Protein AF-A0A495JKT1-F1 (afdb_monomer_lite)

Secondary structure (DSSP, 8-state):
--HHHHHHHHHHHTT----HHHHHHHHHH-HHHHHHHHHHHHHHHHHHHHHHHHHHHHHHHHHHHHHS-S-TTHHHHHHHHHHHHHHHHHHHHHHHHHHHHHHHHHHHHHHSPPP-

Sequence (116 aa):
MDLREQVCKLAVDLGYEIEERDLLELIADEPEGVSEAIGAVAAIAAHEFTLKLLRQSLDKLRAQWLTWQLGDGLGDLAELLVRLDEAYETVTADLRDSRAEFQTSMRHLVGTPARP

Radius of gyration: 20.02 Å; chains: 1; bounding box: 42×22×63 Å

Organism: NCBI:txid589240

pLDDT: mean 81.33, std 10.77, range [45.97, 96.5]

Foldseek 3Di:
DDLLVLLLVLCVVVPNPDDSVVSVVLLVQDVPLNVQLSVLSVLLVVLVVVLVVLVVVLVVLVVVVVVDDDDPPVVVSVVVNVVSVVVNVVSVVSNVVSSVSNVVSVCVSVVDPDDD

Structure (mmCIF, N/CA/C/O backbone):
data_AF-A0A495JKT1-F1
#
_entry.id   AF-A0A495JKT1-F1
#
loop_
_atom_site.group_PDB
_atom_site.id
_atom_site.type_symbol
_atom_site.label_atom_id
_atom_site.label_alt_id
_atom_site.label_comp_id
_atom_site.label_asym_id
_atom_site.label_entity_id
_atom_site.label_seq_id
_atom_site.pdbx_PDB_ins_code
_atom_site.Cartn_x
_atom_site.Cartn_y
_atom_site.Cartn_z
_atom_site.occupancy
_atom_site.B_iso_or_equiv
_atom_site.auth_seq_id
_atom_site.auth_comp_id
_atom_site.auth_asym_id
_atom_site.auth_atom_id
_atom_site.pdbx_PDB_model_num
ATOM 1 N N . MET A 1 1 ? 4.068 12.181 10.690 1.00 56.12 1 MET A N 1
ATOM 2 C CA . MET A 1 1 ? 2.704 11.739 10.356 1.00 56.12 1 MET A CA 1
ATOM 3 C C . MET A 1 1 ? 2.344 10.705 11.403 1.00 56.12 1 MET A C 1
ATOM 5 O O . MET A 1 1 ? 3.144 9.792 11.580 1.00 56.12 1 MET A O 1
ATOM 9 N N . ASP A 1 2 ? 1.277 10.917 12.169 1.00 81.25 2 ASP A N 1
ATOM 10 C CA . ASP A 1 2 ? 0.897 10.023 13.268 1.00 81.25 2 ASP A CA 1
ATOM 11 C C . ASP A 1 2 ? 0.325 8.710 12.694 1.00 81.25 2 ASP A C 1
ATOM 13 O O . ASP A 1 2 ? -0.445 8.729 11.732 1.00 81.25 2 ASP A O 1
ATOM 17 N N . LEU A 1 3 ? 0.749 7.557 13.222 1.00 69.94 3 LEU A N 1
ATOM 18 C CA . LEU A 1 3 ? 0.239 6.246 12.799 1.00 69.94 3 LEU A CA 1
ATOM 19 C C . LEU A 1 3 ? -1.242 6.089 13.159 1.00 69.94 3 LEU A C 1
ATOM 21 O O . LEU A 1 3 ? -1.977 5.430 12.430 1.00 69.94 3 LEU A O 1
ATOM 25 N N . ARG A 1 4 ? -1.697 6.738 14.237 1.00 73.31 4 ARG A N 1
ATOM 26 C CA . ARG A 1 4 ? -3.101 6.700 14.663 1.00 73.31 4 ARG A CA 1
ATOM 27 C C . ARG A 1 4 ? -4.018 7.446 13.696 1.00 73.31 4 ARG A C 1
ATOM 29 O O . ARG A 1 4 ? -5.053 6.913 13.311 1.00 73.31 4 ARG A O 1
ATOM 36 N N . GLU A 1 5 ? -3.601 8.622 13.227 1.00 78.12 5 GLU A N 1
ATOM 37 C CA . GLU A 1 5 ? -4.313 9.379 12.182 1.00 78.12 5 GLU A CA 1
ATOM 38 C C . GLU A 1 5 ? -4.407 8.573 10.873 1.00 78.12 5 GLU A C 1
ATOM 40 O O . GLU A 1 5 ? -5.430 8.596 10.190 1.00 78.12 5 GLU A O 1
ATOM 45 N N . GLN A 1 6 ? -3.360 7.814 10.521 1.00 78.31 6 GLN A N 1
ATOM 46 C CA . GLN A 1 6 ? -3.378 6.943 9.338 1.00 78.31 6 GLN A CA 1
ATOM 47 C C . GLN A 1 6 ? -4.343 5.766 9.482 1.00 78.31 6 GLN A C 1
ATOM 49 O O . GLN A 1 6 ? -5.053 5.461 8.526 1.00 78.31 6 GLN A O 1
ATOM 54 N N . VAL A 1 7 ? -4.396 5.136 10.661 1.00 78.69 7 VAL A N 1
ATOM 55 C CA . VAL A 1 7 ? -5.391 4.098 10.978 1.00 78.69 7 VAL A CA 1
ATOM 56 C C . VAL A 1 7 ? -6.801 4.654 10.820 1.00 78.69 7 VAL A C 1
ATOM 58 O O . VAL A 1 7 ? -7.615 4.050 10.124 1.00 78.69 7 VAL A O 1
ATOM 61 N N . CYS A 1 8 ? -7.073 5.828 11.400 1.00 80.25 8 CYS A N 1
ATOM 62 C CA . CYS A 1 8 ? -8.395 6.445 11.333 1.00 80.25 8 CYS A CA 1
ATOM 63 C C . CYS A 1 8 ? -8.794 6.787 9.902 1.00 80.25 8 CYS A C 1
ATOM 65 O O . CYS A 1 8 ? -9.882 6.430 9.452 1.00 80.25 8 CYS A O 1
ATOM 67 N N . LYS A 1 9 ? -7.883 7.401 9.147 1.00 84.38 9 LYS A N 1
ATOM 68 C CA . LYS A 1 9 ? -8.118 7.712 7.741 1.00 84.38 9 LYS A CA 1
ATOM 69 C C . LYS A 1 9 ? -8.395 6.454 6.914 1.00 84.38 9 LYS A C 1
ATOM 71 O O . LYS A 1 9 ? -9.347 6.441 6.142 1.00 84.38 9 LYS A O 1
ATOM 76 N N . LEU A 1 10 ? -7.595 5.399 7.083 1.00 81.75 10 LEU A N 1
ATOM 77 C CA . LEU A 1 10 ? -7.783 4.157 6.336 1.00 81.75 10 LEU A CA 1
ATOM 78 C C . LEU A 1 10 ? -9.105 3.465 6.700 1.00 81.75 10 LEU A C 1
ATOM 80 O O . LEU A 1 10 ? -9.766 2.921 5.819 1.00 81.75 10 LEU A O 1
ATOM 84 N N . ALA A 1 11 ? -9.512 3.499 7.971 1.00 78.50 11 ALA A N 1
ATOM 85 C CA . ALA A 1 11 ? -10.814 2.991 8.396 1.00 78.50 11 ALA A CA 1
ATOM 86 C C . ALA A 1 11 ? -11.964 3.727 7.685 1.00 78.50 11 ALA A C 1
ATOM 88 O O . ALA A 1 11 ? -12.852 3.081 7.127 1.00 78.50 11 ALA A O 1
ATOM 89 N N . VAL A 1 12 ? -11.910 5.060 7.615 1.00 80.56 12 VAL A N 1
ATOM 90 C CA . VAL A 1 12 ? -12.902 5.870 6.885 1.00 80.56 12 VAL A CA 1
ATOM 91 C C . VAL A 1 12 ? -12.886 5.560 5.386 1.00 80.56 12 VAL A C 1
ATOM 93 O O . VAL A 1 12 ? -13.940 5.316 4.801 1.00 80.56 12 VAL A O 1
ATOM 96 N N . ASP A 1 13 ? -11.704 5.499 4.765 1.00 83.00 13 ASP A N 1
ATOM 97 C CA . ASP A 1 13 ? -11.546 5.195 3.334 1.00 83.00 13 ASP A CA 1
ATOM 98 C C . ASP A 1 13 ? -12.104 3.801 2.968 1.00 83.00 13 ASP A C 1
ATOM 100 O O . ASP A 1 13 ? -12.537 3.574 1.836 1.00 83.00 13 ASP A O 1
ATOM 104 N N . LEU A 1 14 ? -12.127 2.866 3.923 1.00 76.62 14 LEU A N 1
ATOM 105 C CA . LEU A 1 14 ? -12.702 1.525 3.772 1.00 76.62 14 LEU A CA 1
ATOM 106 C C . LEU A 1 14 ? -14.199 1.442 4.122 1.00 76.62 14 LEU A C 1
ATOM 108 O O . LEU A 1 14 ? -14.776 0.358 4.021 1.00 76.62 14 LEU A O 1
ATOM 112 N N . GLY A 1 15 ? -14.833 2.559 4.489 1.00 77.62 15 GLY A N 1
ATOM 113 C CA . GLY A 1 15 ? -16.274 2.652 4.728 1.00 77.62 15 GLY A CA 1
ATOM 114 C C . GLY A 1 15 ? -16.722 2.298 6.146 1.00 77.62 15 GLY A C 1
ATOM 115 O O . GLY A 1 15 ? -17.893 1.978 6.337 1.00 77.62 15 GLY A O 1
ATOM 116 N N . TYR A 1 16 ? -15.827 2.333 7.138 1.00 77.56 16 TYR A N 1
ATOM 117 C CA . TYR A 1 16 ? -16.239 2.213 8.537 1.00 77.56 16 TYR A CA 1
ATOM 118 C C . TYR A 1 16 ? -16.923 3.508 8.994 1.00 77.56 16 TYR A C 1
ATOM 120 O O . TYR A 1 16 ? -16.326 4.583 8.959 1.00 77.56 16 TYR A O 1
ATOM 128 N N . GLU A 1 17 ? -18.173 3.398 9.443 1.00 78.81 17 GLU A N 1
ATOM 129 C CA . GLU A 1 17 ? -18.959 4.506 10.003 1.00 78.81 17 GLU A CA 1
ATOM 130 C C . GLU A 1 17 ? -18.605 4.721 11.485 1.00 78.81 17 GLU A C 1
ATOM 132 O O . GLU A 1 17 ? -19.402 4.440 12.376 1.00 78.81 17 GLU A O 1
ATOM 137 N N . ILE A 1 18 ? -17.378 5.171 11.754 1.00 72.06 18 ILE A N 1
ATOM 138 C CA . ILE A 1 18 ? -16.909 5.516 13.102 1.00 72.06 18 ILE A CA 1
ATOM 139 C C . ILE A 1 18 ? -16.297 6.916 13.105 1.00 72.06 18 ILE A C 1
ATOM 141 O O . ILE A 1 18 ? -15.554 7.276 12.188 1.00 72.06 18 ILE A O 1
ATOM 145 N N . GLU A 1 19 ? -16.615 7.725 14.117 1.00 76.12 19 GLU A N 1
ATOM 146 C CA . GLU A 1 19 ? -15.977 9.029 14.270 1.00 76.12 19 GLU A CA 1
ATOM 147 C C . GLU A 1 19 ? -14.499 8.839 14.639 1.00 76.12 19 GLU A C 1
ATOM 149 O O . GLU A 1 19 ? -14.148 7.971 15.437 1.00 76.12 19 GLU A O 1
ATOM 154 N N . GLU A 1 20 ? -13.612 9.663 14.071 1.00 75.94 20 GLU A N 1
ATOM 155 C CA . GLU A 1 20 ? -12.161 9.591 14.319 1.00 75.94 20 GLU A CA 1
ATOM 156 C C . GLU A 1 20 ? -11.838 9.592 15.818 1.00 75.94 20 GLU A C 1
ATOM 158 O O . GLU A 1 20 ? -10.971 8.854 16.278 1.00 75.94 20 GLU A O 1
ATOM 163 N N . ARG A 1 21 ? -12.586 10.375 16.598 1.00 76.88 21 ARG A N 1
ATOM 164 C CA . ARG A 1 21 ? -12.437 10.437 18.048 1.00 76.88 21 ARG A CA 1
ATOM 165 C C . ARG A 1 21 ? -12.772 9.110 18.735 1.00 76.88 21 ARG A C 1
ATOM 167 O O . ARG A 1 21 ? -11.989 8.665 19.567 1.00 76.88 21 ARG A O 1
ATOM 174 N N . ASP A 1 22 ? -13.890 8.487 18.381 1.00 74.44 22 ASP A N 1
ATOM 175 C CA . ASP A 1 22 ? -14.336 7.227 18.987 1.00 74.44 22 ASP A CA 1
ATOM 176 C C . ASP A 1 22 ? -13.366 6.089 18.652 1.00 74.44 22 ASP A C 1
ATOM 178 O O . ASP A 1 22 ? -13.047 5.251 19.494 1.00 74.44 22 ASP A O 1
ATOM 182 N N . LEU A 1 23 ? -12.824 6.098 17.431 1.00 70.56 23 LEU A N 1
ATOM 183 C CA . LEU A 1 23 ? -11.792 5.154 17.021 1.00 70.56 23 LEU A CA 1
ATOM 184 C C . LEU A 1 23 ? -10.476 5.381 17.777 1.00 70.56 23 LEU A C 1
ATOM 186 O O . LEU A 1 23 ? -9.827 4.414 18.164 1.00 70.56 23 LEU A O 1
ATOM 190 N N . LEU A 1 24 ? -10.088 6.634 18.032 1.00 72.56 24 LEU A N 1
ATOM 191 C CA . LEU A 1 24 ? -8.917 6.959 18.854 1.00 72.56 24 LEU A CA 1
ATOM 192 C C . LEU A 1 24 ? -9.087 6.540 20.323 1.00 72.56 24 LEU A C 1
ATOM 194 O O . LEU A 1 24 ? -8.105 6.124 20.940 1.00 72.56 24 LEU A O 1
ATOM 198 N N . GLU A 1 25 ? -10.301 6.637 20.870 1.00 76.00 25 GLU A N 1
ATOM 199 C CA . GLU A 1 25 ? -10.636 6.173 22.224 1.00 76.00 25 GLU A CA 1
ATOM 200 C C . GLU A 1 25 ? -10.596 4.631 22.297 1.00 76.00 25 GLU A C 1
ATOM 202 O O . GLU A 1 25 ? -9.873 4.085 23.129 1.00 76.00 25 GLU A O 1
ATOM 207 N N . LEU A 1 26 ? -11.201 3.914 21.339 1.00 70.56 26 LEU A N 1
ATOM 208 C CA . LEU A 1 26 ? -11.069 2.449 21.213 1.00 70.56 26 LEU A CA 1
ATOM 209 C C . LEU A 1 26 ? -9.609 2.000 21.044 1.00 70.56 26 LEU A C 1
ATOM 211 O O . LEU A 1 26 ? -9.184 0.986 21.601 1.00 70.56 26 LEU A O 1
ATOM 215 N N . ILE A 1 27 ? -8.819 2.788 20.308 1.00 69.44 27 ILE A N 1
ATOM 216 C CA . ILE A 1 27 ? -7.387 2.553 20.111 1.00 69.44 27 ILE A CA 1
ATOM 217 C C . ILE A 1 27 ? -6.589 2.677 21.420 1.00 69.44 27 ILE A C 1
ATOM 219 O O . ILE A 1 27 ? -5.532 2.060 21.574 1.00 69.44 27 ILE A O 1
ATOM 223 N N . ALA A 1 28 ? -7.057 3.494 22.362 1.00 70.19 28 ALA A N 1
ATOM 224 C CA . ALA A 1 28 ? -6.417 3.650 23.660 1.00 70.19 28 ALA A CA 1
ATOM 225 C C . ALA A 1 28 ? -6.728 2.479 24.611 1.00 70.19 28 ALA A C 1
ATOM 227 O O . ALA A 1 28 ? -5.867 2.126 25.420 1.00 70.19 28 ALA A O 1
ATOM 228 N N . ASP A 1 29 ? -7.906 1.863 24.475 1.00 71.25 29 ASP A N 1
ATOM 229 C CA . ASP A 1 29 ? -8.427 0.870 25.421 1.00 71.25 29 ASP A CA 1
ATOM 230 C C . ASP A 1 29 ? -8.110 -0.598 25.051 1.00 71.25 29 ASP A C 1
ATOM 232 O O . ASP A 1 29 ? -8.091 -1.457 25.937 1.00 71.25 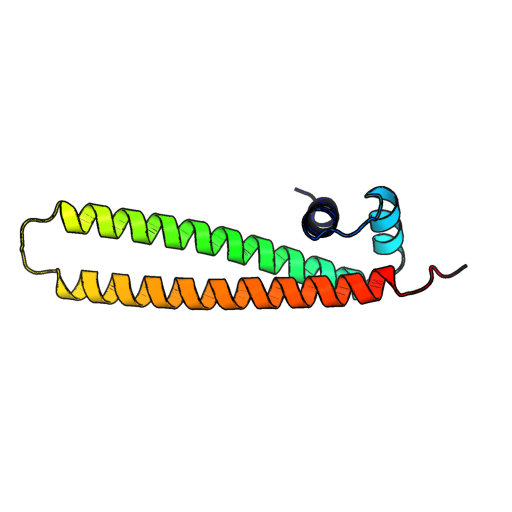29 ASP A O 1
ATOM 236 N N . GLU A 1 30 ? -7.783 -0.907 23.785 1.00 66.50 30 GLU A N 1
ATOM 237 C CA . GLU A 1 30 ? -7.407 -2.262 23.323 1.00 66.50 30 GLU A CA 1
ATOM 238 C C . GLU A 1 30 ? -5.990 -2.349 22.714 1.00 66.50 30 GLU A C 1
ATOM 240 O O . GLU A 1 30 ? -5.831 -2.538 21.506 1.00 66.50 30 GLU A O 1
ATOM 245 N N . PRO A 1 31 ? -4.912 -2.286 23.519 1.00 67.19 31 PRO A N 1
ATOM 246 C CA . PRO A 1 31 ? -3.544 -2.134 23.012 1.00 67.19 31 PRO A CA 1
ATOM 247 C C . PRO A 1 31 ? -3.067 -3.264 22.080 1.00 67.19 31 PRO A C 1
ATOM 249 O O . PRO A 1 31 ? -2.240 -3.015 21.203 1.00 67.19 31 PRO A O 1
ATOM 252 N N . GLU A 1 32 ? -3.572 -4.492 22.238 1.00 70.62 32 GLU A N 1
ATOM 253 C CA . GLU A 1 32 ? -3.181 -5.642 21.406 1.00 70.62 32 GLU A CA 1
ATOM 254 C C . GLU A 1 32 ? -3.840 -5.618 20.018 1.00 70.62 32 GLU A C 1
ATOM 256 O O . GLU A 1 32 ? -3.124 -5.626 19.017 1.00 70.62 32 GLU A O 1
ATOM 261 N N . GLY A 1 33 ? -5.172 -5.495 19.928 1.00 66.50 33 GLY A N 1
ATOM 262 C CA . GLY A 1 33 ? -5.872 -5.413 18.633 1.00 66.50 33 GLY A CA 1
ATOM 263 C C . GLY A 1 33 ? -5.484 -4.168 17.826 1.00 66.50 33 GLY A C 1
ATOM 264 O O . GLY A 1 33 ? -5.442 -4.172 16.596 1.00 66.50 33 GLY A O 1
ATOM 265 N N . VAL A 1 34 ? -5.108 -3.106 18.533 1.00 72.12 34 VAL A N 1
ATOM 266 C CA . VAL A 1 34 ? -4.593 -1.856 17.971 1.00 72.12 34 VAL A CA 1
ATOM 267 C C . VAL A 1 34 ? -3.191 -2.018 17.410 1.00 72.12 34 VAL A C 1
ATOM 269 O O . VAL A 1 34 ? -2.889 -1.456 16.360 1.00 72.12 34 VAL A O 1
ATOM 272 N N . SER A 1 35 ? -2.336 -2.792 18.079 1.00 75.56 35 SER A N 1
ATOM 273 C CA . SER A 1 35 ? -0.994 -3.108 17.586 1.00 75.56 35 SER A CA 1
ATOM 274 C C . SER A 1 35 ? -1.062 -3.834 16.239 1.00 75.56 35 SER A C 1
ATOM 276 O O . SER A 1 35 ? -0.322 -3.492 15.316 1.00 75.56 35 SER A O 1
ATOM 278 N N . GLU A 1 36 ? -2.004 -4.769 16.086 1.00 80.88 36 GLU A N 1
ATOM 279 C CA . GLU A 1 36 ? -2.247 -5.473 14.821 1.00 80.88 36 GLU A CA 1
ATOM 280 C C . GLU A 1 36 ? -2.784 -4.534 13.730 1.00 80.88 36 GLU A C 1
ATOM 282 O O . GLU A 1 36 ? -2.245 -4.507 12.622 1.00 80.88 36 GLU A O 1
ATOM 287 N N . ALA A 1 37 ? -3.779 -3.696 14.047 1.00 79.12 37 ALA A N 1
ATOM 288 C CA . ALA A 1 37 ? -4.325 -2.725 13.096 1.00 79.12 37 ALA A CA 1
ATOM 289 C C . ALA A 1 37 ? -3.272 -1.691 12.646 1.00 79.12 37 ALA A C 1
ATOM 291 O O . ALA A 1 37 ? -3.161 -1.393 11.456 1.00 79.12 37 ALA A O 1
ATOM 292 N N . ILE A 1 38 ? -2.453 -1.177 13.571 1.00 80.06 38 ILE A N 1
ATOM 293 C CA . ILE A 1 38 ? -1.330 -0.276 13.267 1.00 80.06 38 ILE A CA 1
ATOM 294 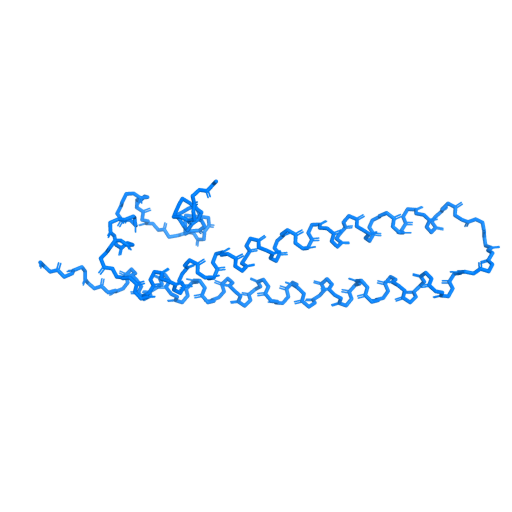C C . ILE A 1 38 ? -0.283 -0.991 12.405 1.00 80.06 38 ILE A C 1
ATOM 296 O O . ILE A 1 38 ? 0.214 -0.403 11.440 1.00 80.06 38 ILE A O 1
ATOM 300 N N . GLY A 1 39 ? 0.044 -2.246 12.728 1.00 82.12 39 GLY A N 1
ATOM 301 C CA . GLY A 1 39 ? 0.965 -3.071 11.947 1.00 82.12 39 GLY A CA 1
ATOM 302 C C . GLY A 1 39 ? 0.504 -3.225 10.498 1.00 82.12 39 GLY A C 1
ATOM 303 O O . GLY A 1 39 ? 1.281 -2.973 9.575 1.00 82.12 39 GLY A O 1
ATOM 304 N N . ALA A 1 40 ? -0.780 -3.527 10.298 1.00 85.62 40 ALA A N 1
ATOM 305 C CA . ALA A 1 40 ? -1.378 -3.638 8.973 1.00 85.62 40 ALA A CA 1
ATOM 306 C C . ALA A 1 40 ? -1.346 -2.302 8.204 1.00 85.62 40 ALA A C 1
ATOM 308 O O . ALA A 1 40 ? -1.020 -2.285 7.019 1.00 85.62 40 ALA A O 1
ATOM 309 N N . VAL A 1 41 ? -1.590 -1.159 8.859 1.00 84.56 41 VAL A N 1
ATOM 310 C CA . VAL A 1 41 ? -1.484 0.168 8.214 1.00 84.56 41 VAL A CA 1
ATOM 311 C C . VAL A 1 41 ? -0.055 0.500 7.799 1.00 84.56 41 VAL A C 1
ATOM 313 O O . VAL A 1 41 ? 0.161 0.994 6.691 1.00 84.56 41 VAL A O 1
ATOM 316 N N . ALA A 1 42 ? 0.932 0.211 8.649 1.00 81.38 42 ALA A N 1
ATOM 317 C CA . ALA A 1 42 ? 2.335 0.417 8.306 1.00 81.38 42 ALA A CA 1
ATOM 318 C C . ALA A 1 42 ? 2.749 -0.439 7.094 1.00 81.38 42 ALA A C 1
ATOM 320 O O . ALA A 1 42 ? 3.430 0.065 6.196 1.00 81.38 42 ALA A O 1
ATOM 321 N N . ALA A 1 43 ? 2.288 -1.694 7.035 1.00 86.12 43 ALA A N 1
ATOM 322 C CA . ALA A 1 43 ? 2.492 -2.572 5.885 1.00 86.12 43 ALA A CA 1
ATOM 323 C C . ALA A 1 43 ? 1.824 -2.008 4.619 1.00 86.12 43 ALA A C 1
ATOM 325 O O . ALA A 1 43 ? 2.493 -1.835 3.601 1.00 86.12 43 ALA A O 1
ATOM 326 N N . ILE A 1 44 ? 0.548 -1.610 4.690 1.00 88.56 44 ILE A N 1
ATOM 327 C CA . ILE A 1 44 ? -0.190 -0.993 3.572 1.00 88.56 44 ILE A CA 1
ATOM 328 C C . ILE A 1 44 ? 0.552 0.231 3.031 1.00 88.56 44 ILE A C 1
ATOM 330 O O . ILE A 1 44 ? 0.803 0.312 1.828 1.00 88.56 44 ILE A O 1
ATOM 334 N N . ALA A 1 45 ? 0.963 1.156 3.902 1.00 84.25 45 ALA A N 1
ATOM 335 C CA . ALA A 1 45 ? 1.687 2.358 3.498 1.00 84.25 45 ALA A CA 1
ATOM 336 C C . ALA A 1 45 ? 3.024 2.022 2.809 1.00 84.25 45 ALA A C 1
ATOM 338 O O . ALA A 1 45 ? 3.379 2.636 1.796 1.00 84.25 45 ALA A O 1
ATOM 339 N N . ALA A 1 46 ? 3.755 1.023 3.316 1.00 87.19 46 ALA A N 1
ATOM 340 C CA . ALA A 1 46 ? 5.002 0.557 2.716 1.00 87.19 46 ALA A CA 1
ATOM 341 C C . ALA A 1 46 ? 4.781 -0.105 1.342 1.00 87.19 46 ALA A C 1
ATOM 343 O O . ALA A 1 46 ? 5.531 0.173 0.398 1.00 87.19 46 ALA A O 1
ATOM 344 N N . HIS A 1 47 ? 3.740 -0.929 1.193 1.00 92.12 47 HIS A N 1
ATOM 345 C CA . HIS A 1 47 ? 3.400 -1.575 -0.076 1.00 92.12 47 HIS A CA 1
ATOM 346 C C . HIS A 1 47 ? 2.918 -0.558 -1.119 1.00 92.12 47 HIS A C 1
ATOM 348 O O . HIS A 1 47 ? 3.389 -0.586 -2.254 1.00 92.12 47 HIS A O 1
ATOM 354 N N . GLU A 1 48 ? 2.067 0.403 -0.751 1.00 91.88 48 GLU A N 1
ATOM 355 C CA . GLU A 1 48 ? 1.622 1.472 -1.659 1.00 91.88 48 GLU A CA 1
ATOM 356 C C . GLU A 1 48 ? 2.788 2.343 -2.141 1.00 91.88 48 GLU A C 1
ATOM 358 O O . GLU A 1 48 ? 2.895 2.661 -3.333 1.00 91.88 48 GLU A O 1
ATOM 363 N N . PHE A 1 49 ? 3.704 2.691 -1.235 1.00 91.25 49 PHE A N 1
ATOM 364 C CA . PHE A 1 49 ? 4.930 3.397 -1.593 1.00 91.25 49 PHE A CA 1
ATOM 365 C C . PHE A 1 49 ? 5.790 2.574 -2.562 1.00 91.25 49 PHE A C 1
ATOM 367 O O . PHE A 1 49 ? 6.253 3.097 -3.581 1.00 91.25 49 PHE A O 1
ATOM 374 N N . THR A 1 50 ? 5.949 1.278 -2.291 1.00 92.88 50 THR A N 1
ATOM 375 C CA . THR A 1 50 ? 6.707 0.353 -3.143 1.00 92.88 50 THR A CA 1
ATOM 376 C C . THR A 1 50 ? 6.085 0.222 -4.534 1.00 92.88 50 THR A C 1
ATOM 378 O O . THR A 1 50 ? 6.796 0.368 -5.528 1.00 92.88 50 THR A O 1
ATOM 381 N N . LEU A 1 51 ? 4.763 0.054 -4.645 1.00 93.44 51 LEU A N 1
ATOM 382 C CA . LEU A 1 51 ? 4.064 -0.002 -5.935 1.00 93.44 51 LEU A CA 1
ATOM 383 C C . LEU A 1 51 ? 4.238 1.284 -6.739 1.00 93.44 51 LEU A C 1
ATOM 385 O O . LEU A 1 51 ? 4.419 1.235 -7.957 1.00 93.44 51 LEU A O 1
ATOM 389 N N . LYS A 1 52 ? 4.215 2.444 -6.074 1.00 94.31 52 LYS A N 1
ATOM 390 C CA . LYS A 1 52 ? 4.461 3.729 -6.734 1.00 94.31 52 LYS A CA 1
ATOM 391 C C . LYS A 1 52 ? 5.873 3.795 -7.314 1.00 94.31 52 LYS A C 1
ATOM 393 O O . LYS A 1 52 ? 6.028 4.236 -8.453 1.00 94.31 52 LYS A O 1
ATOM 398 N N . LEU A 1 53 ? 6.882 3.351 -6.563 1.00 94.25 53 LEU A N 1
ATOM 399 C CA . LEU A 1 53 ? 8.262 3.289 -7.048 1.00 94.25 53 LEU A CA 1
ATOM 400 C C . LEU A 1 53 ? 8.414 2.299 -8.206 1.00 94.25 53 LEU A C 1
ATOM 402 O O . LEU A 1 53 ? 8.978 2.665 -9.235 1.00 94.25 53 LEU A O 1
ATOM 406 N N . LEU A 1 54 ? 7.872 1.085 -8.077 1.00 93.69 54 LEU A N 1
ATOM 407 C CA . LEU A 1 54 ? 7.915 0.064 -9.128 1.00 93.69 54 LEU A CA 1
ATOM 408 C C . LEU A 1 54 ? 7.262 0.562 -10.417 1.00 93.69 54 LEU A C 1
ATOM 410 O O . LEU A 1 54 ? 7.863 0.464 -11.484 1.00 93.69 54 LEU A O 1
ATOM 414 N N . ARG A 1 55 ? 6.086 1.189 -10.318 1.00 92.38 55 ARG A N 1
ATOM 415 C CA . ARG A 1 55 ? 5.397 1.779 -11.469 1.00 92.38 55 ARG A CA 1
ATOM 416 C C . ARG A 1 55 ? 6.230 2.867 -12.140 1.00 92.38 55 ARG A C 1
ATOM 418 O O . ARG A 1 55 ? 6.393 2.844 -13.354 1.00 92.38 55 ARG A O 1
ATOM 425 N N . GLN A 1 56 ? 6.801 3.790 -11.365 1.00 93.88 56 GLN A N 1
ATOM 426 C CA . GLN A 1 56 ? 7.672 4.833 -11.915 1.00 93.88 56 GLN A CA 1
ATOM 427 C C . GLN A 1 56 ? 8.914 4.250 -12.599 1.00 93.88 56 GLN A C 1
ATOM 429 O O . GLN A 1 56 ? 9.351 4.776 -13.623 1.00 93.88 56 GLN A O 1
ATOM 434 N N . SER A 1 57 ? 9.488 3.183 -12.045 1.00 92.19 57 SER A N 1
ATOM 435 C CA . SER A 1 57 ? 10.621 2.476 -12.643 1.00 92.19 57 SER A CA 1
ATOM 436 C C . SER A 1 57 ? 10.231 1.781 -13.949 1.00 92.19 57 SER A C 1
ATOM 438 O O . SER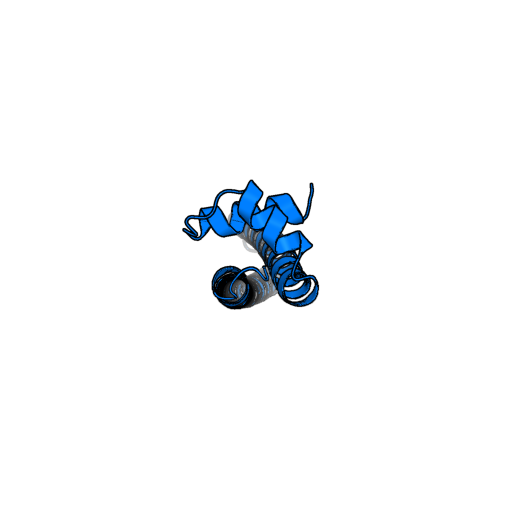 A 1 57 ? 10.919 1.967 -14.951 1.00 92.19 57 SER A O 1
ATOM 440 N N . LEU A 1 58 ? 9.105 1.060 -13.976 1.00 89.12 58 LEU A N 1
ATOM 441 C CA . LEU A 1 58 ? 8.561 0.427 -15.184 1.00 89.12 58 LEU A CA 1
ATOM 442 C C . LEU A 1 58 ? 8.279 1.457 -16.282 1.00 89.12 58 LEU A C 1
ATOM 444 O O . LEU A 1 58 ? 8.691 1.265 -17.424 1.00 89.12 58 LEU A O 1
ATOM 448 N N . ASP A 1 59 ? 7.633 2.572 -15.939 1.00 89.50 59 ASP A N 1
ATOM 449 C CA . ASP A 1 59 ? 7.319 3.641 -16.890 1.00 89.50 59 ASP A CA 1
ATOM 450 C C . ASP A 1 59 ? 8.599 4.253 -17.485 1.00 89.50 59 ASP A C 1
ATOM 452 O O . ASP A 1 59 ? 8.685 4.468 -18.696 1.00 89.50 59 ASP A O 1
ATOM 456 N N . LYS A 1 60 ? 9.634 4.474 -16.662 1.00 88.31 60 LYS A N 1
ATOM 457 C CA . LYS A 1 60 ? 10.939 4.975 -17.125 1.00 88.31 60 LYS A CA 1
ATOM 458 C C . LYS A 1 60 ? 11.655 3.985 -18.037 1.00 88.31 60 LYS A C 1
ATOM 460 O O . LYS A 1 60 ? 12.191 4.402 -19.060 1.00 88.31 60 LYS A O 1
ATOM 465 N N . LEU A 1 61 ? 11.665 2.699 -17.692 1.00 86.25 61 LEU A N 1
ATOM 466 C CA . LEU A 1 61 ? 12.309 1.670 -18.511 1.00 86.25 61 LEU A CA 1
ATOM 467 C C . LEU A 1 61 ? 11.582 1.484 -19.844 1.00 86.25 61 LEU A C 1
ATOM 469 O O . LEU A 1 61 ? 12.231 1.407 -20.883 1.00 86.25 61 LEU A O 1
ATOM 473 N N . ARG A 1 62 ? 10.243 1.508 -19.846 1.00 83.62 62 ARG A N 1
ATOM 474 C CA . ARG A 1 62 ? 9.438 1.497 -21.079 1.00 83.62 62 ARG A CA 1
ATOM 475 C C . ARG A 1 62 ? 9.711 2.726 -21.946 1.00 83.62 62 ARG A C 1
ATOM 477 O O . ARG A 1 62 ? 9.847 2.596 -23.158 1.00 83.62 62 ARG A O 1
ATOM 484 N N . ALA A 1 63 ? 9.838 3.910 -21.347 1.00 85.38 63 ALA A N 1
ATOM 485 C CA . ALA A 1 63 ? 10.207 5.117 -22.082 1.00 85.38 63 ALA A CA 1
ATOM 486 C C . ALA A 1 63 ? 11.624 5.017 -22.675 1.00 85.38 63 ALA A C 1
ATOM 488 O O . ALA A 1 63 ? 11.821 5.369 -23.835 1.00 85.38 63 ALA A O 1
ATOM 489 N N . GLN A 1 64 ? 12.594 4.491 -21.919 1.00 81.75 64 GLN A N 1
ATOM 490 C CA . GLN A 1 64 ? 13.955 4.265 -22.415 1.00 81.75 64 GLN A CA 1
ATOM 491 C C . GLN A 1 64 ? 13.988 3.251 -23.562 1.00 81.75 64 GLN A C 1
ATOM 493 O O . GLN A 1 64 ? 14.633 3.524 -24.576 1.00 81.75 64 GLN A O 1
ATOM 498 N N . TRP A 1 65 ? 13.228 2.156 -23.459 1.00 80.38 65 TRP A N 1
ATOM 499 C CA . TRP A 1 65 ? 13.074 1.157 -24.521 1.00 80.38 65 TRP A CA 1
ATOM 500 C C . TRP A 1 65 ? 12.651 1.787 -25.853 1.00 80.38 65 TRP A C 1
ATOM 502 O O . TRP A 1 65 ? 13.216 1.474 -26.894 1.00 80.38 65 TRP A O 1
ATOM 512 N N . LEU A 1 66 ? 11.697 2.723 -25.823 1.00 75.94 66 LEU A N 1
ATOM 513 C CA . LEU A 1 66 ? 11.216 3.418 -27.024 1.00 75.94 66 LEU A CA 1
ATOM 514 C C . LEU A 1 66 ? 12.259 4.359 -27.650 1.00 75.94 66 LEU A C 1
ATOM 516 O O . LEU A 1 66 ? 12.130 4.720 -28.818 1.00 75.94 66 LEU A O 1
ATOM 520 N N . THR A 1 67 ? 13.270 4.779 -26.884 1.00 77.06 67 THR A N 1
ATOM 521 C CA . THR A 1 67 ? 14.301 5.730 -27.334 1.00 77.06 67 THR A CA 1
ATOM 522 C C . THR A 1 67 ? 15.614 5.076 -27.760 1.00 77.06 67 THR A C 1
ATOM 524 O O . THR A 1 67 ? 16.396 5.705 -28.474 1.00 77.06 67 THR A O 1
ATOM 527 N N . TRP A 1 68 ? 15.875 3.830 -27.357 1.00 73.25 68 TRP A N 1
ATOM 528 C CA . TRP A 1 68 ? 17.056 3.094 -27.803 1.00 73.25 68 TRP A CA 1
ATOM 529 C C . TRP A 1 68 ? 16.874 2.575 -29.231 1.00 73.25 68 TRP A C 1
ATOM 531 O O . TRP A 1 68 ? 15.965 1.805 -29.533 1.00 73.25 68 TRP A O 1
ATOM 541 N N . GLN A 1 69 ? 17.773 2.992 -30.127 1.00 60.19 69 GLN A N 1
ATOM 542 C CA . GLN A 1 69 ? 17.936 2.336 -31.421 1.00 60.19 69 GLN A CA 1
ATOM 543 C C . GLN A 1 69 ? 18.520 0.941 -31.177 1.00 60.19 69 GLN A C 1
ATOM 545 O O . GLN A 1 69 ? 19.518 0.822 -30.473 1.00 60.19 69 GLN A O 1
ATOM 550 N N . LEU A 1 70 ? 17.860 -0.080 -31.739 1.00 60.94 70 LEU A N 1
ATOM 551 C CA . LEU A 1 70 ? 18.189 -1.510 -31.667 1.00 60.94 70 LEU A CA 1
ATOM 552 C C . LEU A 1 70 ? 19.709 -1.755 -31.588 1.00 60.94 70 LEU A C 1
ATOM 554 O O . LEU A 1 70 ? 20.409 -1.687 -32.597 1.00 60.94 70 LEU A O 1
ATOM 558 N N . GLY A 1 71 ? 20.202 -2.036 -30.384 1.00 62.56 71 GLY A N 1
ATOM 559 C CA . GLY A 1 71 ? 21.596 -2.364 -30.096 1.00 62.56 71 GLY A CA 1
ATOM 560 C C . GLY A 1 71 ? 21.684 -3.441 -29.014 1.00 62.56 71 GLY A C 1
ATOM 561 O O . GLY A 1 71 ? 20.676 -3.775 -28.385 1.00 62.56 71 GLY A O 1
ATOM 562 N N . ASP A 1 72 ? 22.883 -3.993 -28.813 1.00 63.41 72 ASP A N 1
ATOM 563 C CA . ASP A 1 72 ? 23.151 -4.990 -27.770 1.00 63.41 72 ASP A CA 1
ATOM 564 C C . ASP A 1 72 ? 22.756 -4.443 -26.385 1.00 63.41 72 ASP A C 1
ATOM 566 O O . ASP A 1 72 ? 23.186 -3.360 -25.990 1.00 63.41 72 ASP A O 1
ATOM 570 N N . GLY A 1 73 ? 21.901 -5.180 -25.665 1.00 70.25 73 GLY A N 1
ATOM 571 C CA . GLY A 1 73 ? 21.360 -4.789 -24.349 1.00 70.25 73 GLY A CA 1
ATOM 572 C C . GLY A 1 73 ? 19.838 -4.935 -24.191 1.00 70.25 73 GLY A C 1
ATOM 573 O O . GLY A 1 73 ? 19.314 -4.796 -23.088 1.00 70.25 73 GLY A O 1
ATOM 574 N N . LEU A 1 74 ? 19.108 -5.261 -25.265 1.00 77.31 74 LEU A N 1
ATOM 575 C CA . LEU A 1 74 ? 17.652 -5.479 -25.207 1.00 77.31 74 LEU A CA 1
ATOM 576 C C . LEU A 1 74 ? 17.251 -6.732 -24.413 1.00 77.31 74 LEU A C 1
ATOM 578 O O . LEU A 1 74 ? 16.167 -6.755 -23.839 1.00 77.31 74 LEU A O 1
ATOM 582 N N . GLY A 1 75 ? 18.114 -7.754 -24.364 1.00 80.19 75 GLY A N 1
ATOM 583 C CA . GLY A 1 75 ? 17.882 -8.969 -23.574 1.00 80.19 75 GLY A CA 1
ATOM 584 C C . GLY A 1 75 ? 17.827 -8.677 -22.074 1.00 80.19 75 GLY A C 1
ATOM 585 O O . GLY A 1 75 ? 16.815 -8.953 -21.434 1.00 80.19 75 GLY A O 1
ATOM 586 N N . ASP A 1 76 ? 18.861 -8.023 -21.545 1.00 85.00 76 ASP A N 1
ATOM 587 C CA . ASP A 1 76 ? 18.954 -7.657 -20.125 1.00 85.00 76 ASP A CA 1
ATOM 588 C C . ASP A 1 76 ? 17.830 -6.697 -19.707 1.00 85.00 76 ASP A C 1
ATOM 590 O O . ASP A 1 76 ? 17.274 -6.800 -18.613 1.00 85.00 76 ASP A O 1
ATOM 594 N N . LEU A 1 77 ? 17.452 -5.771 -20.595 1.00 84.12 77 LEU A N 1
ATOM 595 C CA . LEU A 1 77 ? 16.352 -4.842 -20.348 1.00 84.12 77 LEU A CA 1
ATOM 596 C C . LEU A 1 77 ? 14.987 -5.552 -20.348 1.00 84.12 77 LEU A C 1
ATOM 598 O O . LEU A 1 77 ? 14.133 -5.220 -19.526 1.00 84.12 77 LEU A O 1
ATOM 602 N N . ALA A 1 78 ? 14.783 -6.540 -21.225 1.00 85.06 78 ALA A N 1
ATOM 603 C CA . ALA A 1 78 ? 13.576 -7.363 -21.220 1.00 85.06 78 ALA A CA 1
ATOM 604 C C . ALA A 1 78 ? 13.480 -8.217 -19.946 1.00 85.06 78 ALA A C 1
ATOM 606 O O . ALA A 1 78 ? 12.419 -8.256 -19.325 1.00 85.06 78 ALA A O 1
ATOM 607 N N . GLU A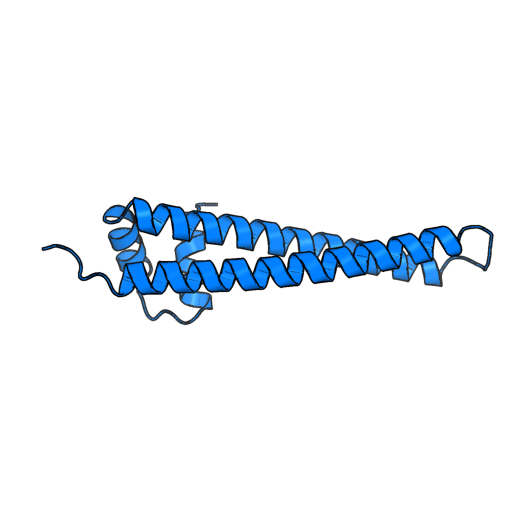 1 79 ? 14.580 -8.835 -19.507 1.00 88.88 79 GLU A N 1
ATOM 608 C CA . GLU A 1 79 ? 14.618 -9.598 -18.253 1.00 88.88 79 GLU A CA 1
ATOM 609 C C . GLU A 1 79 ? 14.334 -8.703 -17.038 1.00 88.88 79 GLU A C 1
ATOM 611 O O . GLU A 1 79 ? 13.541 -9.059 -16.166 1.00 88.88 79 GLU A O 1
ATOM 616 N N . LEU A 1 80 ? 14.917 -7.500 -16.998 1.00 89.75 80 LEU A N 1
ATOM 617 C CA . LEU A 1 80 ? 14.651 -6.530 -15.938 1.00 89.75 80 LEU A CA 1
ATOM 618 C C . LEU A 1 80 ? 13.179 -6.095 -15.909 1.00 89.75 80 LEU A C 1
ATOM 620 O O . LEU A 1 80 ? 12.606 -5.966 -14.827 1.00 89.75 80 LEU A O 1
ATOM 624 N N . LEU A 1 81 ? 12.564 -5.872 -17.075 1.00 87.50 81 LEU A N 1
ATOM 625 C CA . LEU A 1 81 ? 11.143 -5.532 -17.170 1.00 87.50 81 LEU A CA 1
ATOM 626 C C . LEU A 1 81 ? 10.258 -6.658 -16.631 1.00 87.50 81 LEU A C 1
ATOM 628 O O . LEU A 1 81 ? 9.354 -6.365 -15.855 1.00 87.50 81 LEU A O 1
ATOM 632 N N . VAL A 1 82 ? 10.542 -7.916 -16.984 1.00 90.50 82 VAL A N 1
ATOM 633 C CA . VAL A 1 82 ? 9.806 -9.083 -16.465 1.00 90.50 82 VAL A CA 1
ATOM 634 C C . VAL A 1 82 ? 9.931 -9.164 -14.944 1.00 90.50 82 VAL A C 1
ATOM 636 O O . VAL A 1 82 ? 8.922 -9.215 -14.251 1.00 90.50 82 VAL A O 1
ATOM 639 N N . ARG A 1 83 ? 11.150 -9.072 -14.398 1.00 92.00 83 ARG A N 1
ATOM 640 C CA . ARG A 1 83 ? 11.375 -9.141 -12.943 1.00 92.00 83 ARG A CA 1
ATOM 641 C C . ARG A 1 83 ? 10.696 -8.005 -12.173 1.00 92.00 83 ARG A C 1
ATOM 643 O O . ARG A 1 83 ? 10.268 -8.198 -11.037 1.00 92.00 83 ARG A O 1
ATOM 650 N N . LEU A 1 84 ? 10.623 -6.807 -12.754 1.00 91.75 84 LEU A N 1
ATOM 651 C CA . LEU A 1 84 ? 9.912 -5.678 -12.148 1.00 91.75 84 LEU A CA 1
ATOM 652 C C . LEU A 1 84 ? 8.393 -5.845 -12.204 1.00 91.75 84 LEU A C 1
ATOM 654 O O . LEU A 1 84 ? 7.715 -5.404 -11.278 1.00 91.75 84 LEU A O 1
ATOM 658 N N . ASP A 1 85 ? 7.873 -6.464 -13.262 1.00 91.81 85 ASP A N 1
ATOM 659 C CA . ASP A 1 85 ? 6.455 -6.800 -13.389 1.00 91.81 85 ASP A CA 1
ATOM 660 C C . ASP A 1 85 ? 6.060 -7.868 -12.353 1.00 91.81 85 ASP A C 1
ATOM 662 O O . ASP A 1 85 ? 5.132 -7.654 -11.579 1.00 91.81 85 ASP A O 1
ATOM 666 N N . GLU A 1 86 ? 6.856 -8.931 -12.202 1.00 95.00 86 GLU A N 1
ATOM 667 C CA . GLU A 1 86 ? 6.674 -9.953 -11.156 1.00 95.00 86 GLU A CA 1
ATOM 668 C C . GLU A 1 86 ? 6.726 -9.359 -9.736 1.00 95.00 86 GLU A C 1
ATOM 670 O O . GLU A 1 86 ? 5.905 -9.683 -8.870 1.00 95.00 86 GLU A O 1
ATOM 675 N N . ALA A 1 87 ? 7.676 -8.450 -9.479 1.00 94.31 87 ALA A N 1
ATOM 676 C CA . ALA A 1 87 ? 7.752 -7.737 -8.206 1.00 94.31 87 ALA A CA 1
ATOM 677 C C . ALA A 1 87 ? 6.509 -6.860 -7.976 1.00 94.31 87 ALA A C 1
ATOM 679 O O . ALA A 1 87 ? 6.008 -6.780 -6.855 1.00 94.31 87 ALA A O 1
ATOM 680 N N . TYR A 1 88 ? 5.991 -6.217 -9.025 1.00 93.19 88 TYR A N 1
ATOM 681 C CA . TYR A 1 88 ? 4.770 -5.419 -8.951 1.00 93.19 88 TYR A CA 1
ATOM 682 C C . TYR A 1 88 ? 3.548 -6.281 -8.622 1.00 93.19 88 TYR A C 1
ATOM 684 O O . TYR A 1 88 ? 2.764 -5.913 -7.744 1.00 93.19 88 TYR A O 1
ATOM 692 N N . GLU A 1 89 ? 3.394 -7.433 -9.273 1.00 94.38 89 GLU A N 1
ATOM 693 C CA . GLU A 1 89 ? 2.314 -8.380 -8.983 1.00 94.38 89 GLU A CA 1
ATOM 694 C C . GLU A 1 89 ? 2.389 -8.908 -7.546 1.00 94.38 89 GLU A C 1
ATOM 696 O O . GLU A 1 89 ? 1.372 -8.925 -6.849 1.00 94.38 89 GLU A O 1
ATOM 701 N N . THR A 1 90 ? 3.593 -9.249 -7.075 1.00 96.50 90 THR A N 1
ATOM 702 C CA . THR A 1 90 ? 3.827 -9.722 -5.700 1.00 96.50 90 THR A CA 1
ATOM 703 C C . THR A 1 90 ? 3.411 -8.667 -4.678 1.00 96.50 90 THR A C 1
ATOM 705 O O . THR A 1 90 ? 2.552 -8.920 -3.841 1.00 96.50 90 THR A O 1
ATOM 708 N N . VAL A 1 91 ? 3.920 -7.436 -4.798 1.00 94.69 91 VAL A N 1
ATOM 709 C CA . VAL A 1 91 ? 3.583 -6.353 -3.856 1.00 94.69 91 VAL A CA 1
ATOM 710 C C . VAL A 1 91 ? 2.095 -5.976 -3.943 1.00 94.69 91 VAL A C 1
ATOM 712 O O . VAL A 1 91 ? 1.497 -5.550 -2.956 1.00 94.69 91 VAL A O 1
ATOM 715 N N . THR A 1 92 ? 1.462 -6.146 -5.108 1.00 94.69 92 THR A N 1
ATOM 716 C CA . THR A 1 92 ? 0.014 -5.939 -5.273 1.00 94.69 92 THR A CA 1
ATOM 717 C C . THR A 1 92 ? -0.797 -7.006 -4.534 1.00 94.69 92 THR A C 1
ATOM 719 O O . THR A 1 92 ? -1.864 -6.700 -3.994 1.00 94.69 92 THR A O 1
ATOM 722 N N . ALA A 1 93 ? -0.320 -8.252 -4.509 1.00 95.94 93 ALA A N 1
ATOM 723 C CA . ALA A 1 93 ? -0.902 -9.305 -3.686 1.00 95.94 93 ALA A CA 1
ATOM 724 C C . ALA A 1 93 ? -0.721 -8.994 -2.194 1.00 95.94 93 ALA A C 1
ATOM 726 O O . ALA A 1 93 ? -1.726 -8.917 -1.492 1.00 95.94 93 ALA A O 1
ATOM 727 N N . ASP A 1 94 ? 0.498 -8.668 -1.755 1.00 95.06 94 ASP A N 1
ATOM 728 C CA . ASP A 1 94 ? 0.786 -8.335 -0.353 1.00 95.06 94 ASP A CA 1
ATOM 729 C C . ASP A 1 94 ? -0.075 -7.164 0.151 1.00 95.06 94 ASP A C 1
ATOM 731 O O . ASP A 1 94 ? -0.675 -7.233 1.221 1.00 95.06 94 ASP A O 1
ATOM 735 N N . LEU A 1 95 ? -0.237 -6.105 -0.656 1.00 93.56 95 LEU A N 1
ATOM 736 C CA . LEU A 1 95 ? -1.106 -4.971 -0.318 1.00 93.56 95 LEU A CA 1
ATOM 737 C C . LEU A 1 95 ? -2.562 -5.400 -0.083 1.00 93.56 95 LEU A C 1
ATOM 739 O O . LEU A 1 95 ? -3.250 -4.852 0.781 1.00 93.56 95 LEU A O 1
ATOM 743 N N . ARG A 1 96 ? -3.062 -6.344 -0.883 1.00 94.88 96 ARG A N 1
ATOM 744 C CA . ARG A 1 96 ? -4.426 -6.866 -0.746 1.00 94.88 96 ARG A CA 1
ATOM 745 C C . ARG A 1 96 ? -4.576 -7.646 0.555 1.00 94.88 96 ARG A C 1
ATOM 747 O O . ARG A 1 96 ? -5.585 -7.468 1.236 1.00 94.88 96 ARG A O 1
ATOM 754 N N . ASP A 1 97 ? -3.575 -8.448 0.895 1.00 94.50 97 ASP A N 1
ATOM 755 C CA . ASP A 1 97 ? -3.563 -9.261 2.106 1.00 94.50 97 ASP A CA 1
ATOM 756 C C . ASP A 1 97 ? -3.468 -8.373 3.354 1.00 94.50 97 ASP A C 1
ATOM 758 O O . ASP A 1 97 ? -4.324 -8.481 4.230 1.00 94.50 97 ASP A O 1
ATOM 762 N N . SER A 1 98 ? -2.573 -7.375 3.384 1.00 91.06 98 SER A N 1
ATOM 763 C CA . SER A 1 98 ? -2.507 -6.409 4.494 1.00 91.06 98 SER A CA 1
ATOM 764 C C . SER A 1 98 ? -3.811 -5.618 4.669 1.00 91.06 98 SER A C 1
ATOM 766 O O . SER A 1 98 ? -4.214 -5.306 5.789 1.00 91.06 98 SER A O 1
ATOM 768 N N . ARG A 1 99 ? -4.526 -5.307 3.576 1.00 91.75 99 ARG A N 1
ATOM 769 C CA . ARG A 1 99 ? -5.865 -4.688 3.655 1.00 91.75 99 ARG A CA 1
ATOM 770 C C . ARG A 1 99 ? -6.902 -5.635 4.255 1.00 91.75 99 ARG A C 1
ATOM 772 O O . ARG A 1 99 ? -7.746 -5.184 5.028 1.00 91.75 99 ARG A O 1
ATOM 779 N N . ALA A 1 100 ? -6.858 -6.921 3.915 1.00 90.38 100 ALA A N 1
ATOM 780 C CA . ALA A 1 100 ? -7.748 -7.924 4.494 1.00 90.38 100 ALA A CA 1
ATOM 781 C C . ALA A 1 100 ? -7.466 -8.142 5.992 1.00 90.38 100 ALA A C 1
ATOM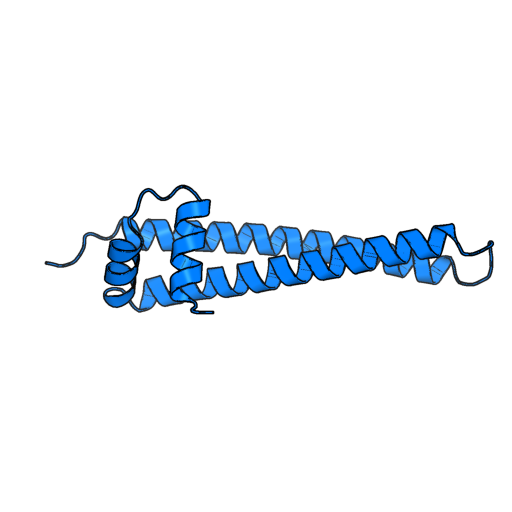 783 O O . ALA A 1 100 ? -8.407 -8.251 6.784 1.00 90.38 100 ALA A O 1
ATOM 784 N N . GLU A 1 101 ? -6.192 -8.142 6.390 1.00 90.38 101 GLU A N 1
ATOM 785 C CA . GLU A 1 101 ? -5.762 -8.173 7.792 1.00 90.38 101 GLU A CA 1
ATOM 786 C C . GLU A 1 101 ? -6.288 -6.953 8.548 1.00 90.38 101 GLU A C 1
ATOM 788 O O . GLU A 1 101 ? -7.007 -7.116 9.532 1.00 90.38 101 GLU A O 1
ATOM 793 N N . PHE A 1 102 ? -6.065 -5.743 8.023 1.00 89.69 102 PHE A N 1
ATOM 794 C CA . PHE A 1 102 ? -6.590 -4.513 8.619 1.00 89.69 102 PHE A CA 1
ATOM 795 C C . PHE A 1 102 ? -8.113 -4.568 8.812 1.00 89.69 102 PHE A C 1
ATOM 797 O O . PHE A 1 102 ? -8.620 -4.260 9.887 1.00 89.69 102 PHE A O 1
ATOM 804 N N . GLN A 1 103 ? -8.864 -5.014 7.799 1.00 88.12 103 GLN A N 1
ATOM 805 C CA . GLN A 1 103 ? -10.320 -5.177 7.903 1.00 88.12 103 GLN A CA 1
ATOM 806 C C . GLN A 1 103 ? -10.742 -6.231 8.933 1.00 88.12 103 GLN A C 1
ATOM 808 O O . GLN A 1 103 ? -11.855 -6.172 9.458 1.00 88.12 103 GLN A O 1
ATOM 813 N N . THR A 1 104 ? -9.910 -7.238 9.175 1.00 89.25 104 THR A N 1
ATOM 814 C CA . THR A 1 104 ? -10.174 -8.268 10.182 1.00 89.25 104 THR A CA 1
ATOM 815 C C . THR A 1 104 ? -9.937 -7.702 11.580 1.00 89.25 104 THR A C 1
ATOM 817 O O . THR A 1 104 ? -10.836 -7.792 12.416 1.00 89.25 104 THR A O 1
ATOM 820 N N . SER A 1 105 ? -8.809 -7.021 11.801 1.00 86.06 105 SER A N 1
ATOM 821 C CA . SER A 1 105 ? -8.499 -6.348 13.068 1.00 86.06 105 SER A CA 1
ATOM 822 C C . SER A 1 105 ? -9.517 -5.251 13.397 1.00 86.06 105 SER A C 1
ATOM 824 O O . SER A 1 105 ? -10.007 -5.189 14.519 1.00 86.06 105 SER A O 1
ATOM 826 N N . MET A 1 106 ? -9.931 -4.441 12.417 1.00 83.81 106 MET A N 1
ATOM 827 C CA . MET A 1 106 ? -10.956 -3.406 12.615 1.00 83.81 106 MET A CA 1
ATOM 828 C C . MET A 1 106 ? -12.324 -3.987 12.977 1.00 83.81 106 MET A C 1
ATOM 830 O O . MET A 1 106 ? -13.002 -3.455 13.850 1.00 83.81 106 MET A O 1
ATOM 834 N N . ARG A 1 107 ? -12.737 -5.099 12.355 1.00 84.06 107 ARG A N 1
ATOM 835 C CA . ARG A 1 107 ? -13.981 -5.786 12.739 1.00 84.06 107 ARG A CA 1
ATOM 836 C C . ARG A 1 107 ? -13.931 -6.327 14.160 1.00 84.06 107 ARG A C 1
ATOM 838 O O . ARG A 1 107 ? -14.953 -6.286 14.837 1.00 84.06 107 ARG A O 1
ATOM 845 N N . HIS A 1 108 ? -12.776 -6.824 14.598 1.00 83.69 108 HIS A N 1
ATOM 846 C CA . HIS A 1 108 ? -12.584 -7.229 15.985 1.00 83.69 108 HIS A CA 1
ATOM 847 C C . HIS A 1 108 ? -12.708 -6.018 16.916 1.00 83.69 108 HIS A C 1
ATOM 849 O O . HIS A 1 108 ? -13.586 -6.013 17.766 1.00 83.69 108 HIS A O 1
ATOM 855 N N . LEU A 1 109 ? -11.927 -4.959 16.683 1.00 77.88 109 LEU A N 1
ATOM 856 C CA . LEU A 1 109 ? -11.918 -3.741 17.507 1.00 77.88 109 LEU A CA 1
ATOM 857 C C . LEU A 1 109 ? -13.298 -3.079 17.632 1.00 77.88 109 LEU A C 1
ATOM 859 O O . LEU A 1 109 ? -13.700 -2.699 18.723 1.00 77.88 109 LEU A O 1
ATOM 863 N N . VAL A 1 110 ? -14.039 -2.956 16.528 1.00 77.19 110 VAL A N 1
ATOM 864 C CA . VAL A 1 110 ? -15.383 -2.346 16.524 1.00 77.19 110 VAL A CA 1
ATOM 865 C C . VAL A 1 110 ? -16.445 -3.303 17.080 1.00 77.19 110 VAL A C 1
ATOM 867 O O . VAL A 1 110 ? -17.452 -2.870 17.633 1.00 77.19 110 VAL A O 1
ATOM 870 N N . GLY A 1 111 ? -16.251 -4.613 16.911 1.00 74.56 111 GLY A N 1
ATOM 871 C CA . GLY A 1 111 ? -17.164 -5.645 17.398 1.00 74.56 111 GLY A CA 1
ATOM 872 C C .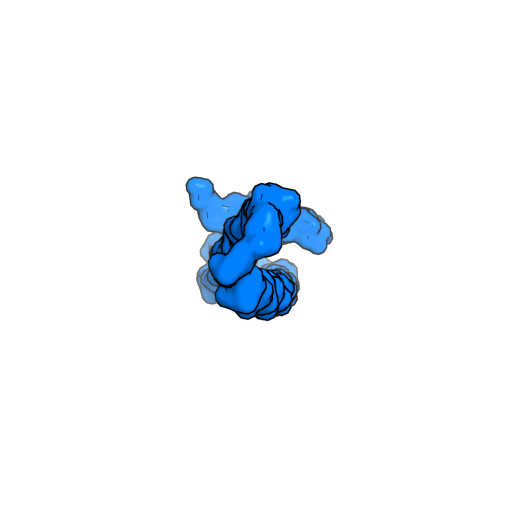 GLY A 1 111 ? -17.008 -5.961 18.886 1.00 74.56 111 GLY A C 1
ATOM 873 O O . GLY A 1 111 ? -17.932 -6.531 19.474 1.00 74.56 111 GLY A O 1
ATOM 874 N N . THR A 1 112 ? -15.878 -5.605 19.504 1.00 66.31 112 THR A N 1
ATOM 875 C CA . THR A 1 112 ? -15.697 -5.759 20.945 1.00 66.31 112 THR A CA 1
ATOM 876 C C . THR A 1 112 ? -16.502 -4.678 21.671 1.00 66.31 112 THR A C 1
ATOM 878 O O . THR A 1 112 ? -16.281 -3.489 21.447 1.00 66.31 112 THR A O 1
ATOM 881 N N . PRO A 1 113 ? -17.464 -5.038 22.540 1.00 56.44 113 PRO A N 1
ATOM 882 C CA . PRO A 1 113 ? -18.182 -4.043 23.323 1.00 56.44 113 PRO A CA 1
ATOM 883 C C . PRO A 1 113 ? -17.195 -3.295 24.224 1.00 56.44 113 PRO A C 1
ATOM 885 O O . PRO A 1 113 ? -16.476 -3.931 25.000 1.00 56.44 113 PRO A O 1
ATOM 888 N N . ALA A 1 114 ? -17.190 -1.959 24.136 1.00 55.41 114 ALA A N 1
ATOM 889 C CA . ALA A 1 114 ? -16.421 -1.098 25.028 1.00 55.41 114 ALA A CA 1
ATOM 890 C C . ALA A 1 114 ? -16.673 -1.530 26.481 1.00 55.41 114 ALA A C 1
ATOM 892 O O . ALA A 1 114 ? -17.827 -1.650 26.914 1.00 55.41 114 ALA A O 1
ATOM 893 N N . ARG A 1 115 ? -15.601 -1.860 27.210 1.00 51.88 115 ARG A N 1
ATOM 894 C CA . ARG A 1 115 ? -15.733 -2.279 28.609 1.00 51.88 115 ARG A CA 1
ATOM 895 C C . ARG A 1 115 ? -16.289 -1.099 29.424 1.00 51.88 115 ARG A C 1
ATOM 897 O O . ARG A 1 115 ? -15.857 0.025 29.186 1.00 51.88 115 ARG A O 1
ATOM 904 N N . PRO A 1 116 ? -17.255 -1.348 30.326 1.00 45.97 116 PRO A N 1
ATOM 905 C CA . PRO A 1 116 ? -17.904 -0.304 31.117 1.00 45.97 116 PRO A CA 1
ATOM 906 C C . PRO A 1 116 ? -16.950 0.405 32.081 1.00 45.97 116 PRO A C 1
ATOM 908 O O . PRO A 1 116 ? -15.980 -0.242 32.544 1.00 45.97 116 PRO A O 1
#